Protein AF-A0A6C0LL26-F1 (afdb_monomer_lite)

Sequence (181 aa):
MSSSTTRFNYDGDATLAPIVIIFQKTGFPDDKLVIRPTEGSMNFTAVFTQNTIGARTERQLLHSELFSYIERFLESLHYDLQRCDFVQIDVPGYTSVMLKSTETHYYMDTFYAQVRSLHNSWPMEVEGTRIQPRATSPFAWSSYTVPAATQTQQTQVETTTRPKRSASPRVTRAAARRAAF

Organism: NCBI:txid1070528

Secondary structure (DSSP, 8-state):
-----------S--PBPPEEEEEEETTSPPEEEEEEE-TTSS-EEEEEEEGGGTEEEEEEE-TTTHHHHHHHHHHGGGG-TT-EEEEEEE-TTS--EEEEGGGGGGGHHHHHHHHHHGGG-PPB-----------S---------PPPP-PPP----------------------------

Foldseek 3Di:
DDPPPDDDDPPDDFFFAWKKKWQDFDPADIWIWTWGQDPPALKIKIWTAPVRVRDIDIDIGHNVCVLVVVVVVLVCQVVPPRDRQWMWTDQPPDDIDIGGSVCVVVCSVVVVVRNVVCSVPGDTPDCPDDPPPPDDDPPDDPPDDDPDDDDDDDDDDDDDDDDDDDDDDDDDDDDDDDDDD

Radius of gyration: 29.54 Å; chains: 1; bounding box: 66×58×77 Å

pLDDT: mean 71.37, std 24.22, range [32.22, 96.19]

Structure (mmCIF, N/CA/C/O backbone):
data_AF-A0A6C0LL26-F1
#
_entry.id   AF-A0A6C0LL26-F1
#
loop_
_atom_site.group_PDB
_atom_site.id
_atom_site.type_symbol
_atom_site.label_atom_id
_atom_site.label_alt_id
_atom_site.label_comp_id
_atom_site.label_asym_id
_atom_site.label_entity_id
_atom_site.label_seq_id
_atom_site.pdbx_PDB_ins_code
_atom_site.Cartn_x
_atom_site.Cartn_y
_atom_site.Cartn_z
_atom_site.occupancy
_atom_site.B_iso_or_equiv
_atom_site.auth_seq_id
_atom_site.auth_comp_id
_atom_site.auth_asym_id
_atom_site.auth_atom_id
_atom_site.pdbx_PDB_model_num
ATOM 1 N N . MET A 1 1 ? 46.853 -13.616 -5.472 1.00 39.69 1 MET A N 1
ATOM 2 C CA . MET A 1 1 ? 45.783 -13.530 -4.455 1.00 39.69 1 MET A CA 1
ATOM 3 C C . MET A 1 1 ? 44.461 -13.675 -5.183 1.00 39.69 1 MET A C 1
ATOM 5 O O . MET A 1 1 ? 44.204 -12.863 -6.061 1.00 39.69 1 MET A O 1
ATOM 9 N N . SER A 1 2 ? 43.675 -14.709 -4.892 1.00 33.56 2 SER A N 1
ATOM 10 C CA . SER A 1 2 ? 42.372 -14.907 -5.540 1.00 33.56 2 SER A CA 1
ATOM 11 C C . SER A 1 2 ? 41.287 -14.257 -4.691 1.00 33.56 2 SER A C 1
ATOM 13 O O . SER A 1 2 ? 41.119 -14.638 -3.536 1.00 33.56 2 SER A O 1
ATOM 15 N N . SER A 1 3 ? 40.562 -13.284 -5.247 1.00 34.28 3 SER A N 1
ATOM 16 C CA . SER A 1 3 ? 39.384 -12.729 -4.577 1.00 34.28 3 SER A CA 1
ATOM 17 C C . SER A 1 3 ? 38.252 -13.750 -4.645 1.00 34.28 3 SER A C 1
ATOM 19 O O . SER A 1 3 ? 37.727 -14.032 -5.723 1.00 34.28 3 SER A O 1
ATOM 21 N N . SER A 1 4 ? 37.896 -14.339 -3.506 1.00 38.44 4 SER A N 1
ATOM 22 C CA . SER A 1 4 ? 36.743 -15.227 -3.385 1.00 38.44 4 SER A CA 1
ATOM 23 C C . SER A 1 4 ? 35.462 -14.392 -3.348 1.00 38.44 4 SER A C 1
ATOM 25 O O . SER A 1 4 ? 34.947 -14.078 -2.277 1.00 38.44 4 SER A O 1
ATOM 27 N N . THR A 1 5 ? 34.963 -14.002 -4.522 1.00 41.66 5 THR A N 1
ATOM 28 C CA . THR A 1 5 ? 33.679 -13.303 -4.650 1.00 41.66 5 THR A CA 1
ATOM 29 C C . THR A 1 5 ? 32.548 -14.224 -4.197 1.00 41.66 5 THR A C 1
ATOM 31 O O . THR A 1 5 ? 32.120 -15.098 -4.952 1.00 41.66 5 THR A O 1
ATOM 34 N N . THR A 1 6 ? 32.059 -14.027 -2.972 1.00 39.75 6 THR A N 1
ATOM 35 C CA . THR A 1 6 ? 30.917 -14.761 -2.416 1.00 39.75 6 THR A CA 1
ATOM 36 C C . THR A 1 6 ? 29.657 -14.443 -3.217 1.00 39.75 6 THR A C 1
ATOM 38 O O . THR A 1 6 ? 28.966 -13.458 -2.958 1.00 39.75 6 THR A O 1
ATOM 41 N N . ARG A 1 7 ? 29.357 -15.270 -4.222 1.00 36.84 7 ARG A N 1
ATOM 42 C CA . ARG A 1 7 ? 28.053 -15.256 -4.885 1.00 36.84 7 ARG A CA 1
ATOM 43 C C . ARG A 1 7 ? 27.029 -15.823 -3.912 1.00 36.84 7 ARG A C 1
ATOM 45 O O . ARG A 1 7 ? 27.087 -17.000 -3.572 1.00 36.84 7 ARG A O 1
ATOM 52 N N . PHE A 1 8 ? 26.102 -14.979 -3.481 1.00 39.31 8 PHE A N 1
ATOM 53 C CA . PHE A 1 8 ? 24.874 -15.437 -2.851 1.00 39.31 8 PHE A CA 1
ATOM 54 C C . PHE A 1 8 ? 24.020 -16.088 -3.941 1.00 39.31 8 PHE A C 1
ATOM 56 O O . PHE A 1 8 ? 23.525 -15.397 -4.832 1.00 39.31 8 PHE A O 1
ATOM 63 N N . ASN A 1 9 ? 23.899 -17.414 -3.898 1.00 32.84 9 ASN A N 1
ATOM 64 C CA . ASN A 1 9 ? 22.850 -18.106 -4.633 1.00 32.84 9 ASN A CA 1
ATOM 65 C C . ASN A 1 9 ? 21.509 -17.730 -3.995 1.00 32.84 9 ASN A C 1
ATOM 67 O O . ASN A 1 9 ? 21.310 -17.942 -2.800 1.00 32.84 9 ASN A O 1
ATOM 71 N N . TYR A 1 10 ? 20.614 -17.166 -4.799 1.00 41.09 10 TYR A N 1
ATOM 72 C CA . TYR A 1 10 ? 19.209 -17.018 -4.453 1.00 41.09 10 TYR A CA 1
ATOM 73 C C . TYR A 1 10 ? 18.479 -18.198 -5.098 1.00 41.09 10 TYR A C 1
ATOM 75 O O . TYR A 1 10 ? 18.214 -18.172 -6.295 1.00 41.09 10 TYR A O 1
ATOM 83 N N . ASP A 1 11 ? 18.216 -19.242 -4.311 1.00 36.31 11 ASP A N 1
ATOM 84 C CA . ASP A 1 11 ? 17.550 -20.473 -4.773 1.00 36.31 11 ASP A CA 1
ATOM 85 C C . ASP A 1 11 ? 16.007 -20.396 -4.641 1.00 36.31 11 ASP A C 1
ATOM 87 O O . ASP A 1 11 ? 15.314 -21.409 -4.736 1.00 36.31 11 ASP A O 1
ATOM 91 N N . GLY A 1 12 ? 15.460 -19.198 -4.402 1.00 46.25 12 GLY A N 1
ATOM 92 C CA . GLY A 1 12 ? 14.029 -18.904 -4.494 1.00 46.25 12 GLY A CA 1
ATOM 93 C C . GLY A 1 12 ? 13.675 -18.302 -5.854 1.00 46.25 12 GLY A C 1
ATOM 94 O O . GLY A 1 12 ? 14.485 -17.577 -6.435 1.00 46.25 12 GLY A O 1
ATOM 95 N N . ASP A 1 13 ? 12.460 -18.566 -6.347 1.00 54.78 13 ASP A N 1
ATOM 96 C CA . ASP A 1 13 ? 11.936 -17.912 -7.552 1.00 54.78 13 ASP A CA 1
ATOM 97 C C . ASP A 1 13 ? 12.052 -16.390 -7.404 1.00 54.78 13 ASP A C 1
ATOM 99 O O . ASP A 1 13 ? 11.568 -15.807 -6.427 1.00 54.78 13 ASP A O 1
ATOM 103 N N . ALA A 1 14 ? 12.711 -15.748 -8.372 1.00 58.53 14 ALA A N 1
ATOM 104 C CA . ALA A 1 14 ? 13.081 -14.337 -8.321 1.00 58.53 14 ALA A CA 1
ATOM 105 C C . ALA A 1 14 ? 11.861 -13.429 -8.551 1.00 58.53 14 ALA A C 1
ATOM 107 O O . ALA A 1 14 ? 11.719 -12.776 -9.580 1.00 58.53 14 ALA A O 1
ATOM 108 N N . THR A 1 15 ? 10.950 -13.405 -7.583 1.00 77.75 15 THR A N 1
ATOM 109 C CA . THR A 1 15 ? 9.724 -12.611 -7.646 1.00 77.75 15 THR A CA 1
ATOM 110 C C . THR A 1 15 ? 9.998 -11.132 -7.380 1.00 77.75 15 THR A C 1
ATOM 112 O O . THR A 1 15 ? 10.909 -10.751 -6.644 1.00 77.75 15 THR A O 1
ATOM 115 N N . LEU A 1 16 ? 9.191 -10.271 -7.995 1.00 87.38 16 LEU A N 1
ATOM 116 C CA . LEU A 1 16 ? 9.202 -8.835 -7.740 1.00 87.38 16 LEU A CA 1
ATOM 117 C C . LEU A 1 16 ? 8.608 -8.537 -6.354 1.00 87.38 16 LEU A C 1
ATOM 119 O O . LEU A 1 16 ? 7.562 -9.084 -5.984 1.00 87.38 16 LEU A O 1
ATOM 123 N N . ALA A 1 17 ? 9.262 -7.649 -5.601 1.00 90.62 17 ALA A N 1
ATOM 124 C CA . ALA A 1 17 ? 8.891 -7.345 -4.222 1.00 90.62 17 ALA A CA 1
ATOM 125 C C . ALA A 1 17 ? 7.475 -6.729 -4.119 1.00 90.62 17 ALA A C 1
ATOM 127 O O . ALA A 1 17 ? 7.113 -5.888 -4.947 1.00 90.62 17 ALA A O 1
ATOM 128 N N . PRO A 1 18 ? 6.661 -7.102 -3.117 1.00 93.31 18 PRO A N 1
ATOM 129 C CA . PRO A 1 18 ? 5.295 -6.612 -2.977 1.00 93.31 18 PRO A CA 1
ATOM 130 C C . PRO A 1 18 ? 5.241 -5.210 -2.363 1.00 93.31 18 PRO A C 1
ATOM 132 O O . PRO A 1 18 ? 6.003 -4.897 -1.452 1.00 93.31 18 PRO A O 1
ATOM 135 N N . ILE A 1 19 ? 4.248 -4.412 -2.760 1.00 95.06 19 ILE A N 1
ATOM 136 C CA . ILE A 1 19 ? 3.719 -3.377 -1.860 1.00 95.06 19 ILE A CA 1
ATOM 137 C C . ILE A 1 19 ? 2.892 -4.092 -0.790 1.00 95.06 19 ILE A C 1
ATOM 139 O O . ILE A 1 19 ? 2.071 -4.953 -1.119 1.00 95.06 19 ILE A O 1
ATOM 143 N N . VAL A 1 20 ? 3.079 -3.732 0.477 1.00 96.19 20 VAL A N 1
ATOM 144 C CA . VAL A 1 20 ? 2.284 -4.260 1.592 1.00 96.19 20 VAL A CA 1
ATOM 145 C C . VAL A 1 20 ? 1.677 -3.103 2.375 1.00 96.19 20 VAL A C 1
ATOM 147 O O . VAL A 1 20 ? 2.347 -2.119 2.672 1.00 96.19 20 VAL A O 1
ATOM 150 N N . ILE A 1 21 ? 0.393 -3.217 2.704 1.00 96.00 21 ILE A N 1
ATOM 151 C CA . ILE A 1 21 ? -0.309 -2.302 3.603 1.00 96.00 21 ILE A CA 1
ATOM 152 C C . ILE A 1 21 ? -0.964 -3.144 4.698 1.00 96.00 21 ILE A C 1
ATOM 154 O O . ILE A 1 21 ? -1.668 -4.109 4.395 1.00 96.00 21 ILE A O 1
ATOM 158 N N . ILE A 1 22 ? -0.722 -2.799 5.962 1.00 94.56 22 ILE A N 1
ATOM 159 C CA . ILE A 1 22 ? -1.195 -3.548 7.135 1.00 94.56 22 ILE A CA 1
ATOM 160 C C . ILE A 1 22 ? -2.002 -2.616 8.037 1.00 94.56 22 ILE A C 1
ATOM 162 O O . ILE A 1 22 ? -1.522 -1.552 8.425 1.00 94.56 22 ILE A O 1
ATOM 166 N N . PHE A 1 23 ? -3.213 -3.037 8.387 1.00 94.12 23 PHE A N 1
ATOM 167 C CA . PHE A 1 23 ? -4.083 -2.390 9.364 1.00 94.12 23 PHE A CA 1
ATOM 168 C C . PHE A 1 23 ? -3.839 -3.027 10.729 1.00 94.12 23 PHE A C 1
ATOM 170 O O . PHE A 1 23 ? -4.290 -4.147 10.978 1.00 94.12 23 PHE A O 1
ATOM 177 N N . GLN A 1 24 ? -3.096 -2.327 11.587 1.00 92.38 24 GLN A N 1
ATOM 178 C CA . GLN A 1 24 ? -2.706 -2.817 12.906 1.00 92.38 24 GLN A CA 1
ATOM 179 C C . GLN A 1 24 ? -3.841 -2.594 13.909 1.00 92.38 24 GLN A C 1
ATOM 181 O O . GLN A 1 24 ? -4.256 -1.451 14.145 1.00 92.38 24 GLN A O 1
ATOM 186 N N . LYS A 1 25 ? -4.358 -3.684 14.491 1.00 89.69 25 LYS A N 1
ATOM 187 C CA . LYS A 1 25 ? -5.572 -3.659 15.327 1.00 89.69 25 LYS A CA 1
ATOM 188 C C . LYS A 1 25 ? -5.274 -4.015 16.780 1.00 89.69 25 LYS A C 1
ATOM 190 O O . LYS A 1 25 ? -4.809 -5.112 17.086 1.00 89.69 25 LYS A O 1
ATOM 195 N N . THR A 1 26 ? -5.620 -3.134 17.717 1.00 85.62 26 THR A N 1
ATOM 196 C CA . THR A 1 26 ? -5.427 -3.428 19.144 1.00 85.62 26 THR A CA 1
ATOM 197 C C . THR A 1 26 ? -6.391 -4.522 19.614 1.00 85.62 26 THR A C 1
ATOM 199 O O . THR A 1 26 ? -7.579 -4.286 19.824 1.00 85.62 26 THR A O 1
ATOM 202 N N . GLY A 1 27 ? -5.858 -5.729 19.825 1.00 83.19 27 GLY A N 1
ATOM 203 C CA . GLY A 1 27 ? -6.597 -6.880 20.360 1.00 83.19 27 GLY A CA 1
ATOM 204 C C . GLY A 1 27 ? -7.254 -7.788 19.313 1.00 83.19 27 GLY A C 1
ATOM 205 O O . GLY A 1 27 ? -7.927 -8.743 19.698 1.00 83.19 27 GLY A O 1
ATOM 206 N N . PHE A 1 28 ? -7.031 -7.541 18.020 1.00 86.69 28 PHE A N 1
ATOM 207 C CA . PHE A 1 28 ? -7.517 -8.372 16.913 1.00 86.69 28 PHE A CA 1
ATOM 208 C C . PHE A 1 28 ? -6.365 -8.730 15.957 1.00 86.69 28 PHE A C 1
ATOM 210 O O . PHE A 1 28 ? -5.336 -8.060 15.978 1.00 86.69 28 PHE A O 1
ATOM 217 N N . PRO A 1 29 ? -6.494 -9.776 15.121 1.00 89.00 29 PRO A N 1
ATOM 218 C CA . PRO A 1 29 ? -5.545 -10.029 14.041 1.00 89.00 29 PRO A CA 1
ATOM 219 C C . PRO A 1 29 ? -5.482 -8.865 13.039 1.00 89.00 29 PRO A C 1
ATOM 221 O O . PRO A 1 29 ? -6.515 -8.418 12.541 1.00 89.00 29 PRO A O 1
ATOM 224 N N . ASP A 1 30 ? -4.273 -8.426 12.694 1.00 91.06 30 ASP A N 1
ATOM 225 C CA . ASP A 1 30 ? -4.062 -7.380 11.688 1.00 91.06 30 ASP A CA 1
ATOM 226 C C . ASP A 1 30 ? -4.626 -7.798 10.322 1.00 91.06 30 ASP A C 1
ATOM 228 O O . ASP A 1 30 ? -4.371 -8.913 9.855 1.00 91.06 30 ASP A O 1
ATOM 232 N N . ASP A 1 31 ? -5.338 -6.903 9.639 1.00 90.94 31 ASP A N 1
ATOM 233 C CA . ASP A 1 31 ? -5.775 -7.129 8.255 1.00 90.94 31 ASP A CA 1
ATOM 234 C C . ASP A 1 31 ? -4.703 -6.594 7.287 1.00 90.94 31 ASP A C 1
ATOM 236 O O . ASP A 1 31 ? -4.032 -5.604 7.579 1.00 90.94 31 ASP A O 1
ATOM 240 N N . LYS A 1 32 ? -4.501 -7.237 6.129 1.00 93.56 32 LYS A N 1
ATOM 241 C CA . LYS A 1 32 ? -3.400 -6.884 5.209 1.00 93.56 32 LYS A CA 1
ATOM 242 C C . LYS A 1 32 ? -3.785 -6.917 3.736 1.00 93.56 32 LYS A C 1
ATOM 244 O O . LYS A 1 32 ? -4.406 -7.873 3.273 1.00 93.56 32 LYS A O 1
ATOM 249 N N . LEU A 1 33 ? -3.327 -5.925 2.982 1.00 95.81 33 LEU A N 1
ATOM 250 C CA . LEU A 1 33 ? -3.322 -5.913 1.523 1.00 95.81 33 LEU A CA 1
ATOM 251 C C . LEU A 1 33 ? -1.885 -6.111 1.025 1.00 95.81 33 LEU A C 1
ATOM 253 O O . LEU A 1 33 ? -0.995 -5.330 1.345 1.00 95.81 33 LEU A O 1
ATOM 257 N N . VAL A 1 34 ? -1.667 -7.156 0.230 1.00 95.44 34 VAL A N 1
ATOM 258 C CA . VAL A 1 34 ? -0.397 -7.442 -0.451 1.00 95.44 34 VAL A CA 1
ATOM 259 C C . VAL A 1 34 ? -0.616 -7.267 -1.949 1.00 95.44 34 VAL A C 1
ATOM 261 O O . VAL A 1 34 ? -1.500 -7.908 -2.510 1.00 95.44 34 VAL A O 1
ATOM 264 N N . ILE A 1 35 ? 0.177 -6.426 -2.607 1.00 95.31 35 ILE A N 1
ATOM 265 C CA . ILE A 1 35 ? 0.078 -6.166 -4.047 1.00 95.31 35 ILE A CA 1
ATOM 266 C C . ILE A 1 35 ? 1.398 -6.546 -4.708 1.00 95.31 35 ILE A C 1
ATOM 268 O O . ILE A 1 35 ? 2.429 -5.922 -4.458 1.00 95.31 35 ILE A O 1
ATOM 272 N N . ARG A 1 36 ? 1.363 -7.562 -5.571 1.00 93.00 36 ARG A N 1
ATOM 273 C CA . ARG A 1 36 ? 2.521 -8.019 -6.348 1.00 93.00 36 ARG A CA 1
ATOM 274 C C . ARG A 1 36 ? 2.378 -7.585 -7.806 1.00 93.00 36 ARG A C 1
ATOM 276 O O . ARG A 1 36 ? 1.338 -7.884 -8.393 1.00 93.00 36 ARG A O 1
ATOM 283 N N . PRO A 1 37 ? 3.365 -6.909 -8.420 1.00 91.12 37 PRO A N 1
ATOM 284 C CA . PRO A 1 37 ? 3.392 -6.774 -9.874 1.00 91.12 37 PRO A CA 1
ATOM 285 C C . PRO A 1 37 ? 3.594 -8.151 -10.521 1.00 91.12 37 PRO A C 1
ATOM 287 O O . PRO A 1 37 ? 4.202 -9.049 -9.938 1.00 91.12 37 PRO A O 1
ATOM 290 N N . THR A 1 38 ? 3.075 -8.317 -11.732 1.00 85.50 38 THR A N 1
ATOM 291 C CA . THR A 1 38 ? 3.185 -9.550 -12.518 1.00 85.50 38 THR A CA 1
ATOM 292 C C . THR A 1 38 ? 4.326 -9.392 -13.516 1.00 85.50 38 THR A C 1
ATOM 294 O O . THR A 1 38 ? 4.247 -8.533 -14.395 1.00 85.50 38 THR A O 1
ATOM 297 N N . GLU A 1 39 ? 5.383 -10.197 -13.373 1.00 79.56 39 GLU A N 1
ATOM 298 C CA . GLU A 1 39 ? 6.608 -10.104 -14.180 1.00 79.56 39 GLU A CA 1
ATOM 299 C C . GLU A 1 39 ? 6.324 -10.039 -15.694 1.00 79.56 39 GLU A C 1
ATOM 301 O O . GLU A 1 39 ? 5.392 -10.661 -16.205 1.00 79.56 39 GLU A O 1
ATOM 306 N N . GLY A 1 40 ? 7.105 -9.228 -16.415 1.00 75.75 40 GLY A N 1
ATOM 307 C CA . GLY A 1 40 ? 6.912 -8.976 -17.846 1.00 75.75 40 GLY A CA 1
ATOM 308 C C . GLY A 1 40 ? 5.712 -8.081 -18.190 1.00 75.75 40 GLY A C 1
ATOM 309 O O . GLY A 1 40 ? 5.472 -7.824 -19.368 1.00 75.75 40 GLY A O 1
ATOM 310 N N . SER A 1 41 ? 4.967 -7.575 -17.199 1.00 77.75 41 SER A N 1
ATOM 311 C CA . SER A 1 41 ? 3.802 -6.706 -17.404 1.00 77.75 41 SER A CA 1
ATOM 312 C C . SER A 1 41 ? 3.712 -5.578 -16.366 1.00 77.75 41 SER A C 1
ATOM 314 O O . SER A 1 41 ? 4.314 -5.647 -15.300 1.00 77.75 41 SER A O 1
ATOM 316 N N . MET A 1 42 ? 2.898 -4.557 -16.653 1.00 77.62 42 MET A N 1
ATOM 317 C CA . MET A 1 42 ? 2.529 -3.506 -15.685 1.00 77.62 42 MET A CA 1
ATOM 318 C C . MET A 1 42 ? 1.242 -3.843 -14.906 1.00 77.62 42 MET A C 1
ATOM 320 O O . MET A 1 42 ? 0.591 -2.950 -14.366 1.00 77.62 42 MET A O 1
ATOM 324 N N . ASN A 1 43 ? 0.834 -5.115 -14.882 1.00 91.00 43 ASN A N 1
ATOM 325 C CA . ASN A 1 43 ? -0.353 -5.570 -14.160 1.00 91.00 43 ASN A CA 1
ATOM 326 C C . ASN A 1 43 ? 0.017 -6.039 -12.750 1.00 91.00 43 ASN A C 1
ATOM 328 O O . ASN A 1 43 ? 1.152 -6.440 -12.490 1.00 91.00 43 ASN A O 1
ATOM 332 N N . PHE A 1 44 ? -0.955 -6.043 -11.844 1.00 93.38 44 PHE A N 1
ATOM 333 C CA . PHE A 1 44 ? -0.759 -6.397 -10.440 1.00 93.38 44 PHE A CA 1
ATOM 334 C C . PHE A 1 44 ? -1.754 -7.466 -9.993 1.00 93.38 44 PHE A C 1
ATOM 336 O O . PHE A 1 44 ? -2.898 -7.487 -10.439 1.00 93.38 44 PHE A O 1
ATOM 343 N N . THR A 1 45 ? -1.342 -8.318 -9.058 1.00 94.44 45 THR A N 1
ATOM 344 C CA . THR A 1 45 ? -2.237 -9.186 -8.289 1.00 94.44 45 THR A CA 1
ATOM 345 C C . THR A 1 45 ? -2.314 -8.652 -6.863 1.00 94.44 45 THR A C 1
ATOM 347 O O . THR A 1 45 ? -1.316 -8.631 -6.139 1.00 94.44 45 THR A O 1
ATOM 350 N N . ALA A 1 46 ? -3.499 -8.190 -6.474 1.00 95.69 46 ALA A N 1
ATOM 351 C CA . ALA A 1 46 ? -3.822 -7.715 -5.140 1.00 95.69 46 ALA A CA 1
ATOM 352 C C . ALA A 1 46 ? -4.490 -8.832 -4.327 1.00 95.69 46 ALA A C 1
ATOM 354 O O . ALA A 1 46 ? -5.520 -9.378 -4.724 1.00 95.69 46 ALA A O 1
ATOM 355 N N . VAL A 1 47 ? -3.912 -9.148 -3.170 1.00 95.19 47 VAL A N 1
ATOM 356 C CA . VAL A 1 47 ? -4.415 -10.127 -2.204 1.00 95.19 47 VAL A CA 1
ATOM 357 C C . VAL A 1 47 ? -4.744 -9.403 -0.906 1.00 95.19 47 VAL A C 1
ATOM 359 O O . VAL A 1 47 ? -3.852 -9.050 -0.132 1.00 95.19 47 VAL A O 1
ATOM 362 N N . PHE A 1 48 ? -6.033 -9.198 -0.654 1.00 93.81 48 PHE A N 1
ATOM 363 C CA . PHE A 1 48 ? -6.537 -8.684 0.613 1.00 93.81 48 PHE A CA 1
ATOM 364 C C . PHE A 1 48 ? -6.857 -9.854 1.550 1.00 93.81 48 PHE A C 1
ATOM 366 O O . PHE A 1 48 ? -7.542 -10.801 1.168 1.00 93.81 48 PHE A O 1
ATOM 373 N N . THR A 1 49 ? -6.347 -9.807 2.779 1.00 93.06 49 THR A N 1
ATOM 374 C CA . THR A 1 49 ? -6.606 -10.798 3.829 1.00 93.06 49 THR A CA 1
ATOM 375 C C . THR A 1 49 ? -7.228 -10.099 5.031 1.00 93.06 49 THR A C 1
ATOM 377 O O . THR A 1 49 ? -6.570 -9.280 5.673 1.00 93.06 49 THR A O 1
ATOM 380 N N . GLN A 1 50 ? -8.477 -10.443 5.338 1.00 89.25 50 GLN A N 1
ATOM 381 C CA . GLN A 1 50 ? -9.183 -10.015 6.542 1.00 89.25 50 GLN A CA 1
ATOM 382 C C . GLN A 1 50 ? -9.062 -11.117 7.592 1.00 89.25 50 GLN A C 1
ATOM 384 O O . GLN A 1 50 ? -9.926 -11.994 7.705 1.00 89.25 50 GLN A O 1
ATOM 389 N N . ASN A 1 51 ? -7.953 -11.109 8.330 1.00 87.00 51 ASN A N 1
ATOM 390 C CA . ASN A 1 51 ? -7.614 -12.174 9.270 1.00 87.00 51 ASN A CA 1
ATOM 391 C C . ASN A 1 51 ? -8.656 -12.296 10.389 1.00 87.00 51 ASN A C 1
ATOM 393 O O . ASN A 1 51 ? -8.933 -13.409 10.832 1.00 87.00 51 ASN A O 1
ATOM 397 N N . THR A 1 52 ? -9.300 -11.195 10.794 1.00 82.00 52 THR A N 1
ATOM 398 C CA . THR A 1 52 ? -10.292 -11.229 11.886 1.00 82.00 52 THR A CA 1
ATOM 399 C C . THR A 1 52 ? -11.610 -11.933 11.510 1.00 82.00 52 THR A C 1
ATOM 401 O O . THR A 1 52 ? -12.353 -12.350 12.396 1.00 82.00 52 THR A O 1
ATOM 404 N N . ILE A 1 53 ? -11.890 -12.136 10.216 1.00 83.25 53 ILE A N 1
ATOM 405 C CA . ILE A 1 53 ? -13.008 -12.976 9.731 1.00 83.25 53 ILE A CA 1
ATOM 406 C C . ILE A 1 53 ? -12.539 -14.193 8.913 1.00 83.25 53 ILE A C 1
ATOM 408 O O . ILE A 1 53 ? -13.357 -14.886 8.313 1.00 83.25 53 ILE A O 1
ATOM 412 N N . GLY A 1 54 ? -11.228 -14.454 8.860 1.00 85.75 54 GLY A N 1
ATOM 413 C CA . GLY A 1 54 ? -10.633 -15.548 8.084 1.00 85.75 54 GLY A CA 1
ATOM 414 C C . GLY A 1 54 ? -10.803 -15.441 6.560 1.00 85.75 54 GLY A C 1
ATOM 415 O O . GLY A 1 54 ? -10.615 -16.435 5.862 1.00 85.75 54 GLY A O 1
ATOM 416 N N . ALA A 1 55 ? -11.171 -14.271 6.029 1.00 88.75 55 ALA A N 1
ATOM 417 C CA . ALA A 1 55 ? -11.457 -14.095 4.607 1.00 88.75 55 ALA A CA 1
ATOM 418 C C . ALA A 1 55 ? -10.204 -13.690 3.816 1.00 88.75 55 ALA A C 1
ATOM 420 O O . ALA A 1 55 ? -9.394 -12.877 4.265 1.00 88.75 55 ALA A O 1
ATOM 421 N N . ARG A 1 56 ? -10.070 -14.217 2.595 1.00 93.06 56 ARG A N 1
ATOM 422 C CA . ARG A 1 56 ? -9.053 -13.807 1.620 1.00 93.06 56 ARG A CA 1
ATOM 423 C C . ARG A 1 56 ? -9.726 -13.516 0.283 1.00 93.06 56 ARG A C 1
ATOM 425 O O . ARG A 1 56 ? -10.386 -14.388 -0.275 1.00 93.06 56 ARG A O 1
ATOM 432 N N . THR A 1 57 ? -9.490 -12.320 -0.236 1.00 92.88 57 THR A N 1
ATOM 433 C CA . THR A 1 57 ? -9.976 -11.851 -1.535 1.00 92.88 57 THR A CA 1
ATOM 434 C C . THR A 1 57 ? -8.780 -11.599 -2.441 1.00 92.88 57 THR A C 1
ATOM 436 O O . THR A 1 57 ? -7.828 -10.931 -2.043 1.00 92.88 57 THR A O 1
ATOM 439 N N . GLU A 1 58 ? -8.828 -12.116 -3.664 1.00 94.50 58 GLU A N 1
ATOM 440 C CA . GLU A 1 58 ? -7.786 -11.921 -4.671 1.00 94.50 58 GLU A CA 1
ATOM 441 C C . GLU A 1 58 ? -8.371 -11.250 -5.912 1.00 94.50 58 GLU A C 1
ATOM 443 O O . GLU A 1 58 ? -9.468 -11.591 -6.356 1.00 94.50 58 GLU A O 1
ATOM 448 N N . ARG A 1 59 ? -7.649 -10.268 -6.456 1.00 94.06 59 ARG A N 1
ATOM 449 C CA . ARG A 1 59 ? -8.046 -9.508 -7.640 1.00 94.06 59 ARG A CA 1
ATOM 450 C C . ARG A 1 59 ? -6.822 -9.162 -8.478 1.00 94.06 59 ARG A C 1
ATOM 452 O O . ARG A 1 59 ? -5.851 -8.619 -7.960 1.00 94.06 59 ARG A O 1
ATOM 459 N N . GLN A 1 60 ? -6.902 -9.396 -9.785 1.00 94.94 60 GLN A N 1
ATOM 460 C CA . GLN A 1 60 ? -5.967 -8.786 -10.729 1.00 94.94 60 GLN A CA 1
ATOM 461 C C . GLN A 1 60 ? -6.387 -7.345 -11.044 1.00 94.94 60 GLN A C 1
ATOM 463 O O . GLN A 1 60 ? -7.578 -7.030 -11.099 1.00 94.94 60 GLN A O 1
ATOM 468 N N .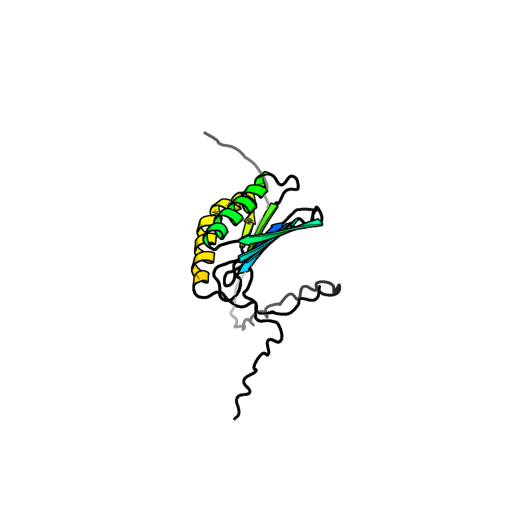 LEU A 1 61 ? -5.392 -6.478 -11.206 1.00 94.38 61 LEU A N 1
ATOM 469 C CA . LEU A 1 61 ? -5.518 -5.045 -11.444 1.00 94.38 61 LEU A CA 1
ATOM 470 C C . LEU A 1 61 ? -4.661 -4.651 -12.647 1.00 94.38 61 LEU A C 1
ATOM 472 O O . LEU A 1 61 ? -3.490 -5.032 -12.740 1.00 94.38 61 LEU A O 1
ATOM 476 N N . LEU A 1 62 ? -5.213 -3.822 -13.524 1.00 93.69 62 LEU A N 1
ATOM 477 C CA . LEU A 1 62 ? -4.432 -3.080 -14.510 1.00 93.69 62 LEU A CA 1
ATOM 478 C C . LEU A 1 62 ? -3.642 -1.954 -13.824 1.00 93.69 62 LEU A C 1
ATOM 480 O O . LEU A 1 62 ? -4.032 -1.466 -12.761 1.00 93.69 62 LEU A O 1
ATOM 484 N N . HIS A 1 63 ? -2.572 -1.469 -14.464 1.00 89.00 63 HIS A N 1
ATOM 485 C CA . HIS A 1 63 ? -1.782 -0.339 -13.949 1.00 89.00 63 HIS A CA 1
ATOM 486 C C . HIS A 1 63 ? -2.639 0.886 -13.581 1.00 89.00 63 HIS A C 1
ATOM 488 O O . HIS A 1 63 ? -2.426 1.523 -12.552 1.00 89.00 63 HIS A O 1
ATOM 494 N N . SER A 1 64 ? -3.646 1.189 -14.405 1.00 91.75 64 SER A N 1
ATOM 495 C CA . SER A 1 64 ? -4.586 2.296 -14.208 1.00 91.75 64 SER A CA 1
ATOM 496 C C . SER A 1 64 ? -5.531 2.116 -13.015 1.00 91.75 64 SER A C 1
ATOM 498 O O . SER A 1 64 ? -6.045 3.108 -12.504 1.00 91.75 64 SER A O 1
ATOM 500 N N . GLU A 1 65 ? -5.768 0.886 -12.553 1.00 94.38 65 GLU A N 1
ATOM 501 C CA . GLU A 1 65 ? -6.647 0.612 -11.410 1.00 94.38 65 GLU A CA 1
ATOM 502 C C . GLU A 1 65 ? -5.922 0.726 -10.065 1.00 94.38 65 GLU A C 1
ATOM 504 O O . GLU A 1 65 ? -6.573 1.028 -9.063 1.00 94.38 65 GLU A O 1
ATOM 509 N N . LEU A 1 66 ? -4.599 0.502 -10.040 1.00 92.44 66 LEU A N 1
ATOM 510 C CA . LEU A 1 66 ? -3.786 0.325 -8.829 1.00 92.44 66 LEU A CA 1
ATOM 511 C C . LEU A 1 66 ? -4.084 1.362 -7.737 1.00 92.44 66 LEU A C 1
ATOM 513 O O . LEU A 1 66 ? -4.448 0.992 -6.622 1.00 92.44 66 LEU A O 1
ATOM 517 N N . PHE A 1 67 ? -3.971 2.651 -8.064 1.00 94.00 67 PHE A N 1
ATOM 518 C CA . PHE A 1 67 ? -4.187 3.733 -7.100 1.00 94.00 67 PHE A CA 1
ATOM 519 C C . PHE A 1 67 ? -5.636 3.766 -6.600 1.00 94.00 67 PHE A C 1
ATOM 521 O O . PHE A 1 67 ? -5.857 3.718 -5.395 1.00 94.00 67 PHE A O 1
ATOM 528 N N . SER A 1 68 ? -6.619 3.694 -7.504 1.00 94.06 68 SER A N 1
ATOM 529 C CA . SER A 1 68 ? -8.049 3.686 -7.147 1.00 94.06 68 SER A CA 1
ATOM 530 C C . SER A 1 68 ? -8.487 2.472 -6.315 1.00 94.06 68 SER A C 1
ATOM 532 O O . SER A 1 68 ? -9.468 2.537 -5.574 1.00 94.06 68 SER A O 1
ATOM 534 N N . TYR A 1 69 ? -7.773 1.347 -6.423 1.00 94.06 69 TYR A N 1
ATOM 535 C CA . TYR A 1 69 ? -8.006 0.174 -5.584 1.00 94.06 69 TYR A CA 1
ATOM 536 C C . TYR A 1 69 ? -7.451 0.381 -4.168 1.00 94.06 69 TYR A C 1
ATOM 538 O O . TYR A 1 69 ? -8.100 0.008 -3.193 1.00 94.06 69 TYR A O 1
ATOM 546 N N . ILE A 1 70 ? -6.283 1.018 -4.053 1.00 93.00 70 ILE A N 1
ATOM 547 C CA . ILE A 1 70 ? -5.651 1.348 -2.770 1.00 93.00 70 ILE A CA 1
ATOM 548 C C . ILE A 1 70 ? -6.430 2.449 -2.043 1.00 93.00 70 ILE A C 1
ATOM 550 O O . ILE A 1 70 ? -6.640 2.329 -0.841 1.00 93.00 70 ILE A O 1
ATOM 554 N N . GLU A 1 71 ? -6.940 3.458 -2.755 1.00 92.50 71 GLU A N 1
ATOM 555 C CA . GLU A 1 71 ? -7.840 4.481 -2.199 1.00 92.50 71 GLU A CA 1
ATOM 556 C C . GLU A 1 71 ? -9.050 3.832 -1.527 1.00 92.50 71 GLU A C 1
ATOM 558 O O . GLU A 1 71 ? -9.261 4.022 -0.334 1.00 92.50 71 GLU A O 1
ATOM 563 N N . ARG A 1 72 ? -9.772 2.966 -2.249 1.00 90.38 72 ARG A N 1
ATOM 564 C CA . ARG A 1 72 ? -10.943 2.238 -1.723 1.00 90.38 72 ARG A CA 1
ATOM 565 C C . ARG A 1 72 ? -10.613 1.274 -0.588 1.00 90.38 72 ARG A C 1
ATOM 567 O O . ARG A 1 72 ? -11.460 1.011 0.263 1.00 90.38 72 ARG A O 1
ATOM 574 N N . PHE A 1 73 ? -9.399 0.729 -0.568 1.00 90.44 73 PHE A N 1
ATOM 575 C CA . PHE A 1 73 ? -8.930 -0.066 0.560 1.00 90.44 73 PHE A CA 1
ATOM 576 C C . PHE A 1 73 ? -8.698 0.810 1.800 1.00 90.44 73 PHE A C 1
ATOM 578 O O . PHE A 1 73 ? -9.144 0.461 2.886 1.00 90.44 73 PHE A O 1
ATOM 585 N N . LEU A 1 74 ? -8.073 1.978 1.651 1.00 90.69 74 LEU A N 1
ATOM 586 C CA . LEU A 1 74 ? -7.834 2.905 2.761 1.00 90.69 74 LEU A CA 1
ATOM 587 C C . LEU A 1 74 ? -9.118 3.616 3.226 1.00 90.69 74 LEU A C 1
ATOM 589 O O . LEU A 1 74 ? -9.282 3.849 4.421 1.00 90.69 74 LEU A O 1
ATOM 593 N N . GLU A 1 75 ? -10.085 3.859 2.337 1.00 86.94 75 GLU A N 1
ATOM 594 C CA . GLU A 1 75 ? -11.444 4.289 2.699 1.00 86.94 75 GLU A CA 1
ATOM 595 C C . GLU A 1 75 ? -12.097 3.325 3.705 1.00 86.94 75 GLU A C 1
ATOM 597 O O . GLU A 1 75 ? -12.814 3.776 4.604 1.00 86.94 75 GLU A O 1
ATOM 602 N N . SER A 1 76 ? -11.805 2.016 3.631 1.00 84.38 76 SER A N 1
ATOM 603 C CA . SER A 1 76 ? -12.398 1.019 4.531 1.00 84.38 76 SER A CA 1
ATOM 604 C C . SER A 1 76 ? -12.004 1.199 6.003 1.00 84.38 76 SER A C 1
ATOM 606 O O . SER A 1 76 ? -12.720 0.701 6.870 1.00 84.38 76 SER A O 1
ATOM 608 N N . LEU A 1 77 ? -10.936 1.952 6.308 1.00 85.94 77 LEU A N 1
ATOM 609 C CA . LEU A 1 77 ? -10.554 2.329 7.679 1.00 85.94 77 LEU A CA 1
ATOM 610 C C . LEU A 1 77 ? -11.685 3.052 8.426 1.00 85.94 77 LEU A C 1
ATOM 612 O O . LEU A 1 77 ? -11.858 2.847 9.624 1.00 85.94 77 LEU A O 1
ATOM 616 N N . HIS A 1 78 ? -12.493 3.854 7.724 1.00 81.62 78 HIS A N 1
ATOM 617 C CA . HIS A 1 78 ? -13.623 4.584 8.315 1.00 81.62 78 HIS A CA 1
ATOM 618 C C . HIS A 1 78 ? -14.786 3.674 8.730 1.00 81.62 78 HIS A C 1
ATOM 620 O O . HIS A 1 78 ? -15.633 4.077 9.528 1.00 81.62 78 HIS A O 1
ATOM 626 N N . TYR A 1 79 ? -14.825 2.454 8.194 1.00 80.81 79 TYR A N 1
ATOM 627 C CA . TYR A 1 79 ? -15.865 1.460 8.443 1.00 80.81 79 TYR A CA 1
ATOM 628 C C . TYR A 1 79 ? -15.368 0.298 9.324 1.00 80.81 79 TYR A C 1
ATOM 630 O O . TYR A 1 79 ? -16.157 -0.583 9.670 1.00 80.81 79 TYR A O 1
ATOM 638 N N . ASP A 1 80 ? -14.087 0.288 9.718 1.00 79.25 80 ASP A N 1
ATOM 639 C CA . ASP A 1 80 ? -13.516 -0.768 10.554 1.00 79.25 80 ASP A CA 1
ATOM 640 C C . ASP A 1 80 ? -13.919 -0.614 12.030 1.00 79.25 80 ASP A C 1
ATOM 642 O O . ASP A 1 80 ? -13.257 0.037 12.844 1.00 79.25 80 ASP A O 1
ATOM 646 N N . LEU A 1 81 ? -15.013 -1.2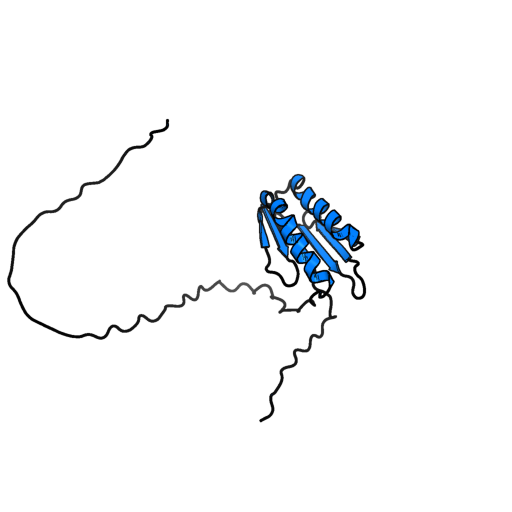90 12.387 1.00 72.38 81 LEU A N 1
ATOM 647 C CA . LEU A 1 81 ? -15.547 -1.372 13.750 1.00 72.38 81 LEU A CA 1
ATOM 648 C C . LEU A 1 81 ? -14.532 -1.902 14.783 1.00 72.38 81 LEU A C 1
ATOM 650 O O . LEU A 1 81 ? -14.744 -1.727 15.983 1.00 72.38 81 LEU A O 1
ATOM 654 N N . GLN A 1 82 ? -13.449 -2.549 14.339 1.00 76.81 82 GLN A N 1
ATOM 655 C CA . GLN A 1 82 ? -12.449 -3.200 15.190 1.00 76.81 82 GLN A CA 1
ATOM 656 C C . GLN A 1 82 ? -11.297 -2.271 15.599 1.00 76.81 82 GLN A C 1
ATOM 658 O O . GLN A 1 82 ? -10.435 -2.692 16.364 1.00 76.81 82 GLN A O 1
ATOM 663 N N . ARG A 1 83 ? -11.325 -1.006 15.147 1.00 77.38 83 ARG A N 1
ATOM 664 C CA . ARG A 1 83 ? -10.350 0.054 15.458 1.00 77.38 83 ARG A CA 1
ATOM 665 C C . ARG A 1 83 ? -8.918 -0.300 15.049 1.00 77.38 83 ARG A C 1
ATOM 667 O O . ARG A 1 83 ? -8.078 -0.678 15.860 1.00 77.38 83 ARG A O 1
ATOM 674 N N . CYS A 1 84 ? -8.633 -0.079 13.771 1.00 87.88 84 CYS A N 1
ATOM 675 C CA . CYS A 1 84 ? -7.269 0.104 13.293 1.00 87.88 84 CYS A CA 1
ATOM 676 C C . CYS A 1 84 ? -6.668 1.375 13.927 1.00 87.88 84 CYS A C 1
ATOM 678 O O . CYS A 1 84 ? -7.099 2.487 13.610 1.00 87.88 84 CYS A O 1
ATOM 680 N N . ASP A 1 85 ? -5.677 1.232 14.808 1.00 88.31 85 ASP A N 1
ATOM 681 C CA . ASP A 1 85 ? -4.986 2.376 15.428 1.00 88.31 85 ASP A CA 1
ATOM 682 C C . ASP A 1 85 ? -3.875 2.911 14.511 1.00 88.31 85 ASP A C 1
ATOM 684 O O . ASP A 1 85 ? -3.730 4.125 14.332 1.00 88.31 85 ASP A O 1
ATOM 688 N N . PHE A 1 86 ? -3.129 2.001 13.874 1.00 93.38 86 PHE A N 1
ATOM 689 C CA . PHE A 1 86 ? -1.998 2.321 13.005 1.00 93.38 86 PHE A CA 1
ATOM 690 C C . PHE A 1 86 ? -2.087 1.613 11.652 1.00 93.38 86 PHE A C 1
ATOM 692 O O . PHE A 1 86 ? -2.582 0.494 11.549 1.00 93.38 86 PHE A O 1
ATOM 699 N N . VAL A 1 87 ? -1.564 2.262 10.616 1.00 95.12 87 VAL A N 1
ATOM 700 C CA . VAL A 1 87 ? -1.410 1.702 9.272 1.00 95.12 87 VAL A CA 1
ATOM 701 C C . VAL A 1 87 ? 0.078 1.652 8.952 1.00 95.12 87 VAL A C 1
ATOM 703 O O . VAL A 1 87 ? 0.744 2.688 8.943 1.00 95.12 87 VAL A O 1
ATOM 706 N N . GLN A 1 88 ? 0.598 0.455 8.692 1.00 96.00 88 GLN A N 1
ATOM 707 C CA . GLN A 1 88 ? 1.942 0.265 8.148 1.00 96.00 88 GLN A CA 1
ATOM 708 C C . GLN A 1 88 ? 1.858 0.204 6.622 1.00 96.00 88 GLN A C 1
ATOM 710 O O . GLN A 1 88 ? 1.002 -0.493 6.076 1.00 96.00 88 GLN A O 1
ATOM 715 N N . ILE A 1 89 ? 2.743 0.932 5.944 1.00 96.00 89 ILE A N 1
ATOM 716 C CA . ILE A 1 89 ? 2.862 0.984 4.488 1.00 96.00 89 ILE A CA 1
ATOM 717 C C . ILE A 1 89 ? 4.313 0.671 4.116 1.00 96.00 89 ILE A C 1
ATOM 719 O O . ILE A 1 89 ? 5.228 1.434 4.432 1.00 96.00 89 ILE A O 1
ATOM 723 N N . ASP A 1 90 ? 4.497 -0.436 3.404 1.00 95.50 90 ASP A N 1
ATOM 724 C CA . ASP A 1 90 ? 5.778 -0.907 2.894 1.00 95.50 90 ASP A CA 1
ATOM 725 C C . ASP A 1 90 ? 5.769 -0.800 1.364 1.00 95.50 90 ASP A C 1
ATOM 727 O O . ASP A 1 90 ? 5.082 -1.558 0.673 1.00 95.50 90 ASP A O 1
ATOM 731 N N . VAL A 1 91 ? 6.527 0.157 0.819 1.00 95.00 91 VAL A N 1
ATOM 732 C CA . VAL A 1 91 ? 6.766 0.276 -0.628 1.00 95.00 91 VAL A CA 1
ATOM 733 C C . VAL A 1 91 ? 8.173 -0.247 -0.931 1.00 95.00 91 VAL A C 1
ATOM 735 O O . VAL A 1 91 ? 9.123 0.200 -0.283 1.00 95.00 91 VAL A O 1
ATOM 738 N N . PRO A 1 92 ? 8.356 -1.165 -1.900 1.00 92.12 92 PRO A N 1
ATOM 739 C CA . PRO A 1 92 ? 9.671 -1.713 -2.211 1.00 92.12 92 PRO A CA 1
ATOM 740 C C . PRO A 1 92 ? 10.719 -0.636 -2.506 1.00 92.12 92 PRO A C 1
ATOM 742 O O . PRO A 1 92 ? 10.445 0.333 -3.206 1.00 92.12 92 PRO A O 1
ATOM 745 N N . GLY A 1 93 ? 11.931 -0.802 -1.974 1.00 89.12 93 GLY A N 1
ATOM 746 C CA . GLY A 1 93 ? 13.017 0.176 -2.123 1.00 89.12 93 GLY A CA 1
ATOM 747 C C . GLY A 1 93 ? 12.906 1.426 -1.235 1.00 89.12 93 GLY A C 1
ATOM 748 O O . GLY A 1 93 ? 13.831 2.236 -1.235 1.00 89.12 93 GLY A O 1
ATOM 749 N N . TYR A 1 94 ? 11.834 1.568 -0.450 1.00 93.00 94 TYR A N 1
ATOM 750 C CA . TYR A 1 94 ? 11.641 2.654 0.513 1.00 93.00 94 TYR A CA 1
ATOM 751 C C . TYR A 1 94 ? 11.593 2.135 1.956 1.00 93.00 94 TYR A C 1
ATOM 753 O O . TYR A 1 94 ? 11.384 0.950 2.215 1.00 93.00 94 TYR A O 1
ATOM 761 N N . THR A 1 95 ? 11.801 3.035 2.918 1.00 91.50 95 THR A N 1
ATOM 762 C CA . THR A 1 95 ? 11.628 2.735 4.345 1.00 91.50 95 THR A CA 1
ATOM 763 C C . THR A 1 95 ? 10.152 2.476 4.650 1.00 91.50 95 THR A C 1
ATOM 765 O O . THR A 1 95 ? 9.302 3.254 4.222 1.00 91.50 95 THR A O 1
ATOM 768 N N . SER A 1 96 ? 9.866 1.433 5.434 1.00 93.62 96 SER A N 1
ATOM 769 C CA . SER A 1 96 ? 8.546 1.197 6.037 1.00 93.62 96 SER A CA 1
ATOM 770 C C . SER A 1 96 ? 8.055 2.437 6.789 1.00 93.62 96 SER A C 1
ATOM 772 O O . SER A 1 96 ? 8.811 3.029 7.567 1.00 93.62 96 SER A O 1
ATOM 774 N N . VAL A 1 97 ? 6.799 2.830 6.574 1.00 95.50 97 VAL A N 1
ATOM 775 C CA . VAL A 1 97 ? 6.177 3.970 7.262 1.00 95.50 97 VAL A CA 1
ATOM 776 C C . VAL A 1 97 ? 4.985 3.493 8.079 1.00 95.50 97 VAL A C 1
ATOM 778 O O . VAL A 1 97 ? 4.113 2.794 7.573 1.00 95.50 97 VAL A O 1
ATOM 781 N N . MET A 1 98 ? 4.937 3.906 9.345 1.00 95.81 98 MET A N 1
ATOM 782 C CA . MET A 1 98 ? 3.848 3.620 10.276 1.00 95.81 98 MET A CA 1
ATOM 783 C C . MET A 1 98 ? 3.130 4.928 10.622 1.00 95.81 98 MET A C 1
ATOM 785 O O . MET A 1 98 ? 3.734 5.851 11.170 1.00 95.81 98 MET A O 1
ATOM 789 N N . LEU A 1 99 ? 1.851 5.013 10.270 1.00 94.44 99 LEU A N 1
ATOM 790 C CA . LEU A 1 99 ? 0.990 6.189 10.426 1.00 94.44 99 LEU A CA 1
ATOM 791 C C . LEU A 1 99 ? -0.130 5.873 11.418 1.00 94.44 99 LEU A C 1
ATOM 793 O O . LEU A 1 99 ? -0.516 4.713 11.536 1.00 94.44 99 LEU A O 1
ATOM 797 N N . LYS A 1 100 ? -0.723 6.873 12.081 1.00 93.06 100 LYS A N 1
ATOM 798 C CA . LYS A 1 100 ? -2.048 6.656 12.691 1.00 93.06 100 LYS A CA 1
ATOM 799 C C . LYS A 1 100 ? -3.086 6.509 11.584 1.00 93.06 100 LYS A C 1
ATOM 801 O O . LYS A 1 100 ? -2.987 7.198 10.569 1.00 93.06 100 LYS A O 1
ATOM 806 N N . SER A 1 101 ? -4.122 5.702 11.800 1.00 91.19 101 SER A N 1
ATOM 807 C CA . SER A 1 101 ? -5.208 5.526 10.821 1.00 91.19 101 SER A CA 1
ATOM 808 C C . SER A 1 101 ? -5.829 6.858 10.369 1.00 91.19 101 SER A C 1
ATOM 810 O O . SER A 1 101 ? -6.024 7.068 9.171 1.00 91.19 101 SER A O 1
ATOM 812 N N . THR A 1 102 ? -6.003 7.811 11.292 1.00 89.75 102 THR A N 1
ATOM 813 C CA . THR A 1 102 ? -6.493 9.181 11.034 1.00 89.75 102 THR A CA 1
ATOM 814 C C . THR A 1 102 ? -5.550 10.072 10.217 1.00 89.75 102 THR A C 1
ATOM 816 O O . THR A 1 102 ? -5.964 11.128 9.750 1.00 89.75 102 THR A O 1
ATOM 819 N N . GLU A 1 103 ? -4.276 9.702 10.084 1.00 90.50 103 GLU A N 1
ATOM 820 C CA . GLU A 1 103 ? -3.235 10.490 9.407 1.00 90.50 103 GLU A CA 1
ATOM 821 C C . GLU A 1 103 ? -2.922 9.945 7.999 1.00 90.50 103 GLU A C 1
ATOM 823 O O . GLU A 1 103 ? -2.315 10.643 7.187 1.00 90.50 103 GLU A O 1
ATOM 828 N N . THR A 1 104 ? -3.394 8.733 7.677 1.00 91.00 104 THR A N 1
ATOM 829 C CA . THR A 1 104 ? -3.085 7.985 6.443 1.00 91.00 104 THR A CA 1
ATOM 830 C C . THR A 1 104 ? -3.318 8.776 5.152 1.00 91.00 104 THR A C 1
ATOM 832 O O . THR A 1 104 ? -2.485 8.735 4.247 1.00 91.00 104 THR A O 1
ATOM 835 N N . HIS A 1 105 ? -4.411 9.543 5.062 1.00 89.56 105 HIS A N 1
ATOM 836 C CA . HIS A 1 105 ? -4.740 10.306 3.850 1.00 89.56 105 HIS A CA 1
ATOM 837 C C . HIS A 1 105 ? -3.697 11.379 3.501 1.00 89.56 105 HIS A C 1
ATOM 839 O O . HIS A 1 105 ? -3.456 11.618 2.320 1.00 89.56 105 HIS A O 1
ATOM 845 N N . TYR A 1 106 ? -3.015 11.973 4.488 1.00 91.31 106 TYR A N 1
ATOM 846 C CA . TYR A 1 106 ? -1.970 12.976 4.236 1.00 91.31 106 TYR A CA 1
ATOM 847 C C . TYR A 1 106 ? -0.699 12.382 3.607 1.00 91.31 106 TYR A C 1
ATOM 849 O O . TYR A 1 106 ? 0.128 13.121 3.078 1.00 91.31 106 TYR A O 1
ATOM 857 N N . TYR A 1 107 ? -0.532 11.057 3.645 1.00 93.50 107 TYR A N 1
ATOM 858 C CA . TYR A 1 107 ? 0.612 10.368 3.050 1.00 93.50 107 TYR A CA 1
ATOM 859 C C . TYR A 1 107 ? 0.387 9.975 1.579 1.00 93.50 107 TYR A C 1
ATOM 861 O O . TYR A 1 107 ? 1.339 9.593 0.898 1.00 93.50 107 TYR A O 1
ATOM 869 N N . MET A 1 108 ? -0.842 10.080 1.058 1.00 92.38 108 MET A N 1
ATOM 870 C CA . MET A 1 108 ? -1.213 9.496 -0.240 1.00 92.38 108 MET A CA 1
ATOM 871 C C . MET A 1 108 ? -0.392 10.034 -1.417 1.00 92.38 108 MET A C 1
ATOM 873 O O . MET A 1 108 ? 0.113 9.240 -2.206 1.00 92.38 108 MET A O 1
ATOM 877 N N . ASP A 1 109 ? -0.143 11.345 -1.487 1.00 93.88 109 ASP A N 1
ATOM 878 C CA . ASP A 1 109 ? 0.709 11.931 -2.534 1.00 93.88 109 ASP A CA 1
ATOM 879 C C . ASP A 1 109 ? 2.160 11.420 -2.471 1.00 93.88 109 ASP A C 1
ATOM 881 O O . ASP A 1 109 ? 2.789 11.172 -3.504 1.00 93.88 109 ASP A O 1
ATOM 885 N N . THR A 1 110 ? 2.688 11.204 -1.259 1.00 95.19 110 THR A N 1
ATOM 886 C CA . THR A 1 110 ? 4.033 10.635 -1.056 1.00 95.19 110 THR A CA 1
ATOM 887 C C . THR A 1 110 ? 4.073 9.175 -1.495 1.00 95.19 110 THR A C 1
ATOM 889 O O . THR A 1 110 ? 4.970 8.778 -2.238 1.00 95.19 110 THR A O 1
ATOM 892 N N . PHE A 1 111 ? 3.067 8.389 -1.110 1.00 94.12 111 PHE A N 1
ATOM 893 C CA . PHE A 1 111 ? 2.906 7.005 -1.546 1.00 94.12 111 PHE A CA 1
ATOM 894 C C . PHE A 1 111 ? 2.789 6.896 -3.078 1.00 94.12 111 PHE A C 1
ATOM 896 O O . PHE A 1 111 ? 3.448 6.059 -3.694 1.00 94.12 111 PHE A O 1
ATOM 903 N N . TYR A 1 112 ? 2.029 7.781 -3.731 1.00 93.94 112 TYR A N 1
ATOM 904 C CA . TYR A 1 112 ? 1.923 7.813 -5.193 1.00 93.94 112 TYR A CA 1
ATOM 905 C C . TYR 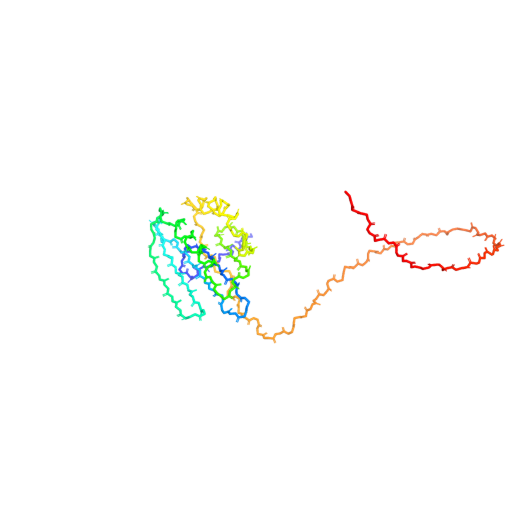A 1 112 ? 3.244 8.184 -5.866 1.00 93.94 112 TYR A C 1
ATOM 907 O O . TYR A 1 112 ? 3.589 7.580 -6.881 1.00 93.94 112 TYR A O 1
ATOM 915 N N . ALA A 1 113 ? 4.011 9.123 -5.308 1.00 94.38 113 ALA A N 1
ATOM 916 C CA . ALA A 1 113 ? 5.346 9.445 -5.809 1.00 94.38 113 ALA A CA 1
ATOM 917 C C . ALA A 1 113 ? 6.314 8.250 -5.690 1.00 94.38 113 ALA A C 1
ATOM 919 O O . ALA A 1 113 ? 7.044 7.963 -6.640 1.00 94.38 113 ALA A O 1
ATOM 920 N N . GLN A 1 114 ? 6.275 7.519 -4.569 1.00 94.88 114 GLN A N 1
ATOM 921 C CA . GLN A 1 114 ? 7.067 6.303 -4.353 1.00 94.88 114 GLN A CA 1
ATOM 922 C C . GLN A 1 114 ? 6.698 5.195 -5.347 1.00 94.88 114 GLN A C 1
ATOM 924 O O . GLN A 1 114 ? 7.562 4.690 -6.054 1.00 94.88 114 GLN A O 1
ATOM 929 N N . VAL A 1 115 ? 5.416 4.841 -5.467 1.00 92.62 115 VAL A N 1
ATOM 930 C CA . VAL A 1 115 ? 4.974 3.754 -6.360 1.00 92.62 115 VAL A CA 1
ATOM 931 C C . VAL A 1 115 ? 5.208 4.090 -7.839 1.00 92.62 115 VAL A C 1
ATOM 933 O O . VAL A 1 115 ? 5.549 3.206 -8.624 1.00 92.62 115 VAL A O 1
ATOM 936 N N . ARG A 1 116 ? 5.089 5.366 -8.238 1.00 91.50 116 ARG A N 1
ATOM 937 C CA . ARG A 1 116 ? 5.385 5.802 -9.616 1.00 91.50 116 ARG A CA 1
ATOM 938 C C . ARG A 1 116 ? 6.873 5.736 -9.967 1.00 91.50 116 ARG A C 1
ATOM 940 O O . ARG A 1 116 ? 7.180 5.544 -11.140 1.00 91.50 116 ARG A O 1
ATOM 947 N N . SER A 1 117 ? 7.790 5.864 -9.003 1.00 92.50 117 SER A N 1
ATOM 948 C CA . SER A 1 117 ? 9.231 5.748 -9.283 1.00 92.50 117 SER A CA 1
ATOM 949 C C . SER A 1 117 ? 9.625 4.316 -9.671 1.00 92.50 117 SER A C 1
ATOM 951 O O . SER A 1 117 ? 10.441 4.124 -10.573 1.00 92.50 117 SER A O 1
ATOM 953 N N . LEU A 1 118 ? 8.979 3.312 -9.062 1.00 89.56 118 LEU A N 1
ATOM 954 C CA . LEU A 1 118 ? 9.259 1.891 -9.290 1.00 89.56 118 LEU A CA 1
ATOM 955 C C . LEU A 1 118 ? 8.878 1.397 -10.691 1.00 89.56 118 LEU A C 1
ATOM 957 O O . LEU A 1 118 ? 9.371 0.353 -11.110 1.00 89.56 118 LEU A O 1
ATOM 961 N N . HIS A 1 119 ? 8.038 2.136 -11.425 1.00 82.31 119 HIS A N 1
ATOM 962 C CA . HIS A 1 119 ? 7.511 1.743 -12.739 1.00 82.31 119 HIS A CA 1
ATOM 963 C C . HIS A 1 119 ? 8.601 1.277 -13.719 1.00 82.31 119 HIS A C 1
ATOM 965 O O . HIS A 1 119 ? 8.402 0.314 -14.449 1.00 82.31 119 HIS A O 1
ATOM 971 N N . ASN A 1 120 ? 9.770 1.926 -13.723 1.00 80.38 120 ASN A N 1
ATOM 972 C CA . ASN A 1 120 ? 10.855 1.610 -14.662 1.00 80.38 120 ASN A CA 1
ATOM 973 C C . ASN A 1 120 ? 11.950 0.703 -14.068 1.00 80.38 120 ASN A C 1
ATOM 975 O O . ASN A 1 120 ? 12.867 0.308 -14.786 1.00 80.38 120 ASN A O 1
ATOM 979 N N . SER A 1 121 ? 11.899 0.408 -12.766 1.00 84.62 121 SER A N 1
ATOM 980 C CA . SER A 1 121 ? 12.946 -0.327 -12.047 1.00 84.62 121 SER A CA 1
ATOM 981 C C . SER A 1 121 ? 12.399 -0.906 -10.739 1.00 84.62 121 SER A C 1
ATOM 983 O O . SER A 1 121 ? 12.722 -0.435 -9.646 1.00 84.62 121 SER A O 1
ATOM 985 N N . TRP A 1 122 ? 11.533 -1.911 -10.852 1.00 89.31 122 TRP A N 1
ATOM 986 C CA . TRP A 1 122 ? 10.938 -2.564 -9.691 1.00 89.31 122 TRP A CA 1
ATOM 987 C C . TRP A 1 122 ? 11.948 -3.527 -9.037 1.00 89.31 122 TRP A C 1
ATOM 989 O O . TRP A 1 122 ? 12.530 -4.351 -9.744 1.00 89.31 122 TRP A O 1
ATOM 999 N N . PRO A 1 123 ? 12.202 -3.448 -7.717 1.00 88.25 123 PRO A N 1
ATOM 1000 C CA . PRO A 1 123 ? 13.196 -4.295 -7.062 1.00 88.25 123 PRO A CA 1
ATOM 1001 C C . PRO A 1 123 ? 12.700 -5.735 -6.854 1.00 88.25 123 PRO A C 1
ATOM 1003 O O . PRO A 1 123 ? 11.519 -5.985 -6.597 1.00 88.25 123 PRO A O 1
ATOM 1006 N N . MET A 1 124 ? 13.634 -6.685 -6.908 1.00 86.44 124 MET A N 1
ATOM 1007 C CA . MET A 1 124 ? 13.379 -8.094 -6.592 1.00 86.44 124 MET A CA 1
ATOM 1008 C C . MET A 1 124 ? 13.138 -8.283 -5.087 1.00 86.44 124 MET A C 1
ATOM 1010 O O . MET A 1 124 ? 13.675 -7.537 -4.263 1.00 86.44 124 MET A O 1
ATOM 1014 N N . GLU A 1 125 ? 12.376 -9.308 -4.714 1.00 77.44 125 GLU A N 1
ATOM 1015 C CA . GLU A 1 125 ? 12.226 -9.733 -3.324 1.00 77.44 125 GLU A CA 1
ATOM 1016 C C . GLU A 1 125 ? 13.522 -10.396 -2.842 1.00 77.44 125 GLU A C 1
ATOM 1018 O O . GLU A 1 125 ? 13.820 -11.549 -3.145 1.00 77.44 125 GLU A O 1
ATOM 1023 N N . VAL A 1 126 ? 14.329 -9.643 -2.095 1.00 66.81 126 VAL A N 1
ATOM 1024 C CA . VAL A 1 126 ? 15.512 -10.183 -1.419 1.00 66.81 126 VAL A CA 1
ATOM 1025 C C . VAL A 1 126 ? 15.025 -11.042 -0.251 1.00 66.81 126 VAL A C 1
ATOM 1027 O O . VAL A 1 126 ? 14.487 -10.494 0.711 1.00 66.81 126 VAL A O 1
ATOM 1030 N N . GLU A 1 127 ? 15.220 -12.368 -0.300 1.00 54.84 127 GLU A N 1
ATOM 1031 C CA . GLU A 1 127 ? 14.852 -13.289 0.795 1.00 54.84 127 GLU A CA 1
ATOM 1032 C C . GLU A 1 127 ? 15.802 -13.118 2.003 1.00 54.84 127 GLU A C 1
ATOM 1034 O O . GLU A 1 127 ? 16.658 -13.948 2.313 1.00 54.84 127 GLU A O 1
ATOM 1039 N N . GLY A 1 128 ? 15.677 -11.973 2.677 1.00 52.06 128 GLY A N 1
ATOM 1040 C CA . GLY A 1 128 ? 16.551 -11.489 3.742 1.00 52.06 128 GLY A CA 1
ATOM 1041 C C . GLY A 1 128 ? 16.362 -12.215 5.070 1.00 52.06 128 GLY A C 1
ATOM 1042 O O . GLY A 1 128 ? 15.989 -11.593 6.059 1.00 52.06 128 GLY A O 1
ATOM 1043 N N . THR A 1 129 ? 16.684 -13.511 5.105 1.00 39.69 129 THR A N 1
ATOM 1044 C CA . THR A 1 129 ? 16.551 -14.433 6.250 1.00 39.69 129 THR A CA 1
ATOM 1045 C C . THR A 1 129 ? 15.133 -14.557 6.804 1.00 39.69 129 THR A C 1
ATOM 1047 O O . THR A 1 129 ? 14.594 -13.636 7.414 1.00 39.69 129 THR A O 1
ATOM 1050 N N . ARG A 1 130 ? 14.574 -15.774 6.760 1.00 35.84 130 ARG A N 1
ATOM 1051 C CA . ARG A 1 130 ? 13.450 -16.131 7.636 1.00 35.84 130 ARG A CA 1
ATOM 1052 C C . ARG A 1 130 ? 13.853 -15.871 9.087 1.00 35.84 130 ARG A C 1
ATOM 1054 O O . ARG A 1 130 ? 14.621 -16.646 9.661 1.00 35.84 130 ARG A O 1
ATOM 1061 N N . ILE A 1 131 ? 13.305 -14.817 9.688 1.00 42.00 131 ILE A N 1
ATOM 1062 C CA . ILE A 1 131 ? 13.362 -14.618 11.133 1.00 42.00 131 ILE A CA 1
ATOM 1063 C C . ILE A 1 131 ? 12.524 -15.743 11.739 1.00 42.00 131 ILE A C 1
ATOM 1065 O O . ILE A 1 131 ? 11.304 -15.634 11.859 1.00 42.00 131 ILE A O 1
ATOM 1069 N N . GLN A 1 132 ? 13.176 -16.857 12.089 1.00 35.00 132 GLN A N 1
ATOM 1070 C CA . GLN A 1 132 ? 12.557 -17.847 12.962 1.00 35.00 132 GLN A CA 1
ATOM 1071 C C . GLN A 1 132 ? 12.083 -17.090 14.209 1.00 35.00 132 GLN A C 1
ATOM 1073 O O . GLN A 1 132 ? 12.893 -16.351 14.783 1.00 35.00 132 GLN A O 1
ATOM 1078 N N . PRO A 1 133 ? 10.809 -17.219 14.626 1.00 37.69 133 PRO A N 1
ATOM 1079 C CA . PRO A 1 133 ? 10.323 -16.537 15.817 1.00 37.69 133 PRO A CA 1
ATOM 1080 C C . PRO A 1 133 ? 11.217 -16.962 16.979 1.00 37.69 133 PRO A C 1
ATOM 1082 O O . PRO A 1 133 ? 11.270 -18.146 17.314 1.00 37.69 133 PRO A O 1
ATOM 1085 N N . ARG A 1 134 ? 12.004 -16.012 17.508 1.00 40.41 134 ARG A N 1
ATOM 1086 C CA . ARG A 1 134 ? 13.154 -16.299 18.375 1.00 40.41 134 ARG A CA 1
ATOM 1087 C C . ARG A 1 134 ? 12.685 -17.117 19.574 1.00 40.41 134 ARG A C 1
ATOM 1089 O O . ARG A 1 134 ? 12.073 -16.559 20.484 1.00 40.41 134 ARG A O 1
ATOM 1096 N N . ALA A 1 135 ? 12.973 -18.422 19.547 1.00 45.00 135 ALA A N 1
ATOM 1097 C CA . ALA A 1 135 ? 12.519 -19.377 20.553 1.00 45.00 135 ALA A CA 1
ATOM 1098 C C . ALA A 1 135 ? 12.813 -18.820 21.948 1.00 45.00 135 ALA A C 1
ATOM 1100 O O . ALA A 1 135 ? 13.925 -18.344 22.186 1.00 45.00 135 ALA A O 1
ATOM 1101 N N . THR A 1 136 ? 11.788 -18.803 22.808 1.00 47.66 136 THR A N 1
ATOM 1102 C CA . THR A 1 136 ? 11.650 -17.889 23.955 1.00 47.66 136 THR A CA 1
ATOM 1103 C C . THR A 1 136 ? 12.900 -17.828 24.829 1.00 47.66 136 THR A C 1
ATOM 1105 O O . THR A 1 136 ? 13.079 -18.601 25.768 1.00 47.66 136 THR A O 1
ATOM 1108 N N . SER A 1 137 ? 13.755 -16.864 24.503 1.00 47.16 137 SER A N 1
ATOM 1109 C CA . SER A 1 137 ? 15.029 -16.576 25.144 1.00 47.16 137 SER A CA 1
ATOM 1110 C C . SER A 1 137 ? 14.870 -15.218 25.824 1.00 47.16 137 SER A C 1
ATOM 1112 O O . SER A 1 137 ? 14.497 -14.260 25.138 1.00 47.16 137 SER A O 1
ATOM 1114 N N . PRO A 1 138 ? 15.067 -15.111 27.153 1.00 49.59 138 PRO A N 1
ATOM 1115 C CA . PRO A 1 138 ? 14.797 -13.875 27.876 1.00 49.59 138 PRO A CA 1
ATOM 1116 C C . PRO A 1 138 ? 15.629 -12.728 27.296 1.00 49.59 138 PRO A C 1
ATOM 1118 O O . PRO A 1 138 ? 16.828 -12.874 27.051 1.00 49.59 138 PRO A O 1
ATOM 1121 N N . PHE A 1 139 ? 14.974 -11.593 27.046 1.00 46.47 139 PHE A N 1
ATOM 1122 C CA . PHE A 1 139 ? 15.557 -10.452 26.343 1.00 46.47 139 PHE A CA 1
ATOM 1123 C C . PHE A 1 139 ? 16.602 -9.749 27.226 1.00 46.47 139 PHE A C 1
ATOM 1125 O O . PHE A 1 139 ? 16.311 -8.792 27.943 1.00 46.47 139 PHE A O 1
ATOM 1132 N N . ALA A 1 140 ? 17.831 -10.262 27.203 1.00 43.69 140 ALA A N 1
ATOM 1133 C CA . ALA A 1 140 ? 18.954 -9.695 27.929 1.00 43.69 140 ALA A CA 1
ATOM 1134 C C . ALA A 1 140 ? 19.365 -8.352 27.304 1.00 43.69 140 ALA A C 1
ATOM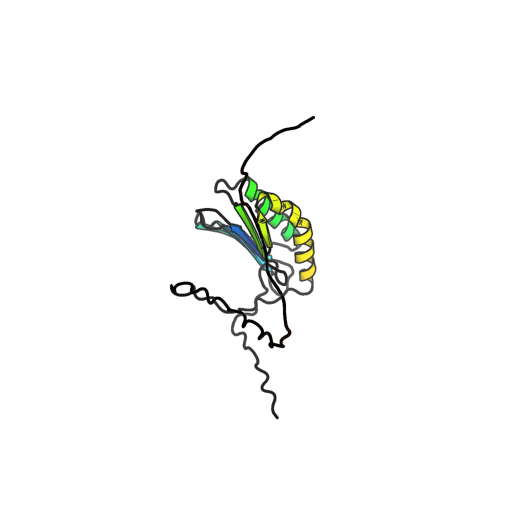 1136 O O . ALA A 1 140 ? 19.947 -8.312 26.219 1.00 43.69 140 ALA A O 1
ATOM 1137 N N . TRP A 1 141 ? 19.084 -7.254 28.008 1.00 41.12 141 TRP A N 1
ATOM 1138 C CA . TRP A 1 141 ? 19.627 -5.935 27.687 1.00 41.12 141 TRP A CA 1
ATOM 1139 C C . TRP A 1 141 ? 21.141 -5.931 27.929 1.00 41.12 141 TRP A C 1
ATOM 1141 O O . TRP A 1 141 ? 21.604 -5.717 29.048 1.00 41.12 141 TRP A O 1
ATOM 1151 N N . SER A 1 142 ? 21.926 -6.149 26.875 1.00 49.44 142 SER A N 1
ATOM 1152 C CA . SER A 1 142 ? 23.375 -5.949 26.899 1.00 49.44 142 SER A CA 1
ATOM 1153 C C . SER A 1 142 ? 23.692 -4.450 26.896 1.00 49.44 142 SER A C 1
ATOM 1155 O O . SER A 1 142 ? 23.936 -3.854 25.845 1.00 49.44 142 SER A O 1
ATOM 1157 N N . SER A 1 143 ? 23.656 -3.822 28.073 1.00 50.16 143 SER A N 1
ATOM 1158 C CA . SER A 1 143 ? 24.037 -2.420 28.256 1.00 50.16 143 SER A CA 1
ATOM 1159 C C . SER A 1 143 ? 25.513 -2.219 27.902 1.00 50.16 143 SER A C 1
ATOM 1161 O O . SER A 1 143 ? 26.396 -2.698 28.616 1.00 50.16 143 SER A O 1
ATOM 1163 N N . TYR A 1 144 ? 25.789 -1.507 26.810 1.00 42.44 144 TYR A N 1
ATOM 1164 C CA . TYR A 1 144 ? 27.157 -1.244 26.372 1.00 42.44 144 TYR A CA 1
ATOM 1165 C C . TYR A 1 144 ? 27.769 -0.101 27.194 1.00 42.44 144 TYR A C 1
ATOM 1167 O O . TYR A 1 144 ? 27.632 1.076 26.857 1.00 42.44 144 TYR A O 1
ATOM 1175 N N . THR A 1 145 ? 28.415 -0.441 28.310 1.00 51.56 145 THR A N 1
ATOM 1176 C CA . THR A 1 145 ? 29.106 0.534 29.162 1.00 51.56 145 THR A CA 1
ATOM 1177 C C . THR A 1 145 ? 30.291 1.131 28.408 1.00 51.56 145 THR A C 1
ATOM 1179 O O . THR A 1 145 ? 31.307 0.466 28.208 1.00 51.56 145 THR A O 1
ATOM 1182 N N . VAL A 1 146 ? 30.172 2.395 27.998 1.00 40.72 146 VAL A N 1
ATOM 1183 C CA . VAL A 1 146 ? 31.275 3.146 27.385 1.00 40.72 146 VAL A CA 1
ATOM 1184 C C . VAL A 1 146 ? 32.429 3.246 28.394 1.00 40.72 146 VAL A C 1
ATOM 1186 O O . VAL A 1 146 ? 32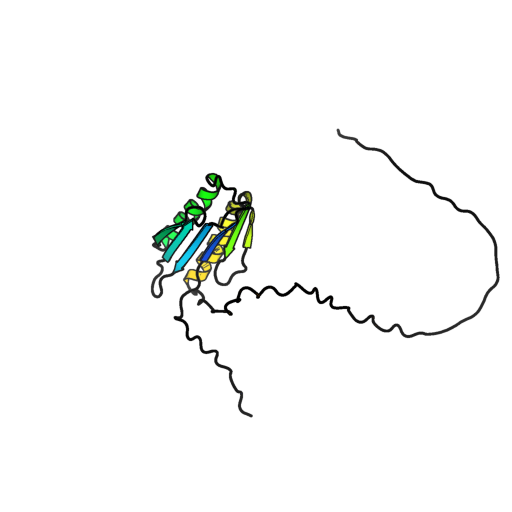.196 3.714 29.512 1.00 40.72 146 VAL A O 1
ATOM 1189 N N . PRO A 1 147 ? 33.666 2.837 28.046 1.00 44.41 147 PRO A N 1
ATOM 1190 C CA . PRO A 1 147 ? 34.816 3.018 28.924 1.00 44.41 147 PRO A CA 1
ATOM 1191 C C . PRO A 1 147 ? 35.031 4.505 29.222 1.00 44.41 147 PRO A C 1
ATOM 1193 O O . PRO A 1 147 ? 35.205 5.310 28.305 1.00 44.41 147 PRO A O 1
ATOM 1196 N N . ALA A 1 148 ? 35.014 4.880 30.502 1.00 46.22 148 ALA A N 1
ATOM 1197 C CA . ALA A 1 148 ? 35.285 6.252 30.910 1.00 46.22 148 ALA A CA 1
ATOM 1198 C C . ALA A 1 148 ? 36.729 6.627 30.538 1.00 46.22 148 ALA A C 1
ATOM 1200 O O . ALA A 1 148 ? 37.671 5.936 30.925 1.00 46.22 148 ALA A O 1
ATOM 1201 N N . ALA A 1 149 ? 36.900 7.713 29.782 1.00 47.34 149 ALA A N 1
ATOM 1202 C CA . ALA A 1 149 ? 38.217 8.166 29.351 1.00 47.34 149 ALA A CA 1
ATOM 1203 C C . ALA A 1 149 ? 39.082 8.559 30.560 1.00 47.34 149 ALA A C 1
ATOM 1205 O O . ALA A 1 149 ? 38.676 9.374 31.392 1.00 47.34 149 ALA A O 1
ATOM 1206 N N . THR A 1 150 ? 40.281 7.981 30.649 1.00 43.00 150 THR A N 1
ATOM 1207 C CA . THR A 1 150 ? 41.206 8.174 31.769 1.00 43.00 150 THR A CA 1
ATOM 1208 C C . THR A 1 150 ? 41.659 9.631 31.866 1.00 43.00 150 THR A C 1
ATOM 1210 O O . THR A 1 150 ? 42.473 10.085 31.063 1.00 43.00 150 THR A O 1
ATOM 1213 N N . GLN A 1 151 ? 41.173 10.367 32.869 1.00 43.97 151 GLN A N 1
ATOM 1214 C CA . GLN A 1 151 ? 41.716 11.687 33.193 1.00 43.97 151 GLN A CA 1
ATOM 1215 C C . GLN A 1 151 ? 43.116 11.535 33.800 1.00 43.97 151 GLN A C 1
ATOM 1217 O O . GLN A 1 151 ? 43.286 10.946 34.868 1.00 43.97 151 GLN A O 1
ATOM 1222 N N . THR A 1 152 ? 44.124 12.076 33.120 1.00 41.84 152 THR A N 1
ATOM 1223 C CA . THR A 1 152 ? 45.490 12.184 33.636 1.00 41.84 152 THR A CA 1
ATOM 1224 C C . THR A 1 152 ? 45.576 13.262 34.719 1.00 41.84 152 THR A C 1
ATOM 1226 O O . THR A 1 152 ? 45.104 14.383 34.545 1.00 41.84 152 THR A O 1
ATOM 1229 N N . GLN A 1 153 ? 46.196 12.924 35.851 1.00 37.62 153 GLN A N 1
ATOM 1230 C CA . GLN A 1 153 ? 46.444 13.862 36.950 1.00 37.62 153 GLN A CA 1
ATOM 1231 C C . GLN A 1 153 ? 47.603 14.824 36.632 1.00 37.62 153 GLN A C 1
ATOM 1233 O O . GLN A 1 153 ? 48.583 14.431 35.999 1.00 37.62 153 GLN A O 1
ATOM 1238 N N . GLN A 1 154 ? 47.531 16.047 37.165 1.00 39.28 154 GLN A N 1
ATOM 1239 C CA . GLN A 1 154 ? 48.662 16.968 37.367 1.00 39.28 154 GLN A CA 1
ATOM 1240 C C . GLN A 1 154 ? 48.497 17.697 38.717 1.00 39.28 154 GLN A C 1
ATOM 1242 O O . GLN A 1 154 ? 47.381 17.804 39.223 1.00 39.28 154 GLN A O 1
ATOM 1247 N N . THR A 1 155 ? 49.594 18.162 39.324 1.00 34.03 155 THR A N 1
ATOM 1248 C CA . THR A 1 155 ? 49.657 18.675 40.713 1.00 34.03 155 THR A CA 1
ATOM 1249 C C . THR A 1 155 ? 50.684 19.821 40.850 1.00 34.03 155 THR A C 1
ATOM 1251 O O . THR A 1 155 ? 51.499 20.020 39.955 1.00 34.03 155 THR A O 1
ATOM 1254 N N . GLN A 1 156 ? 50.719 20.632 41.918 1.00 33.50 156 GLN A N 1
ATOM 1255 C CA . GLN A 1 156 ? 49.896 20.624 43.141 1.00 33.50 156 GLN A CA 1
ATOM 1256 C C . GLN A 1 156 ? 48.907 21.815 43.217 1.00 33.50 156 GLN A C 1
ATOM 1258 O O . GLN A 1 156 ? 47.815 21.651 42.690 1.00 33.50 156 GLN A O 1
ATOM 1263 N N . VAL A 1 157 ? 49.126 23.004 43.801 1.00 36.44 157 VAL A N 1
ATOM 1264 C CA . VAL A 1 157 ? 50.224 23.604 44.597 1.00 36.44 157 VAL A CA 1
ATOM 1265 C C . VAL A 1 157 ? 49.592 24.363 45.788 1.00 36.44 157 VAL A C 1
ATOM 1267 O O . VAL A 1 157 ? 48.394 24.632 45.787 1.00 36.44 157 VAL A O 1
ATOM 1270 N N . GLU A 1 158 ? 50.370 24.634 46.836 1.00 36.38 158 GLU A N 1
ATOM 1271 C CA . GLU A 1 158 ? 49.928 25.242 48.107 1.00 36.38 158 GLU A CA 1
ATOM 1272 C C . GLU A 1 158 ? 49.519 26.737 48.009 1.00 36.38 158 GLU A C 1
ATOM 1274 O O . GLU A 1 158 ? 49.895 27.413 47.052 1.00 36.38 158 GLU A O 1
ATOM 1279 N N . THR A 1 159 ? 48.778 27.328 48.975 1.00 35.78 159 THR A N 1
ATOM 1280 C CA . THR A 1 159 ? 48.423 26.839 50.341 1.00 35.78 159 THR A CA 1
ATOM 1281 C C . THR A 1 159 ? 46.891 26.718 50.611 1.00 35.78 159 THR A C 1
ATOM 1283 O O . THR A 1 159 ? 46.303 25.817 50.027 1.00 35.78 159 THR A O 1
ATOM 1286 N N . THR A 1 160 ? 46.117 27.439 51.456 1.00 36.53 160 THR A N 1
ATOM 1287 C CA . THR A 1 160 ? 46.309 28.604 52.366 1.00 36.53 160 THR A CA 1
ATOM 1288 C C . THR A 1 160 ? 45.236 28.617 53.499 1.00 36.53 160 THR A C 1
ATOM 1290 O O . THR A 1 160 ? 44.468 27.673 53.672 1.00 36.53 160 THR A O 1
ATOM 1293 N N . THR A 1 161 ? 45.201 29.652 54.347 1.00 36.75 161 THR A N 1
ATOM 1294 C CA . THR A 1 161 ? 44.531 29.740 55.668 1.00 36.75 161 THR A CA 1
ATOM 1295 C C . THR A 1 161 ? 43.045 30.189 55.710 1.00 36.75 161 THR A C 1
ATOM 1297 O O . THR A 1 161 ? 42.747 31.332 55.387 1.00 36.75 161 THR A O 1
ATOM 1300 N N . ARG A 1 162 ? 42.154 29.317 56.235 1.00 32.22 162 ARG A N 1
ATOM 1301 C CA . ARG A 1 162 ? 41.235 29.453 57.424 1.00 32.22 162 ARG A CA 1
ATOM 1302 C C . ARG A 1 162 ? 40.549 30.829 57.784 1.00 32.22 162 ARG A C 1
ATOM 1304 O O . ARG A 1 162 ? 41.215 31.849 57.724 1.00 32.22 162 ARG A O 1
ATOM 1311 N N . PRO A 1 163 ? 39.410 30.868 58.545 1.00 53.91 163 PRO A N 1
ATOM 1312 C CA . PRO A 1 163 ? 38.003 30.490 58.231 1.00 53.91 163 PRO A CA 1
ATOM 1313 C C . PRO A 1 163 ? 36.904 31.500 58.731 1.00 53.91 163 PRO A C 1
ATOM 1315 O O . PRO A 1 163 ? 37.208 32.358 59.558 1.00 53.91 163 PRO A O 1
ATOM 1318 N N . LYS A 1 164 ? 35.600 31.286 58.409 1.00 36.84 164 LYS A N 1
ATOM 1319 C CA . LYS A 1 164 ? 34.419 31.285 59.352 1.00 36.84 164 LYS A CA 1
ATOM 1320 C C . LYS A 1 164 ? 33.033 31.420 58.667 1.00 36.84 164 LYS A C 1
ATOM 1322 O O . LYS A 1 164 ? 32.848 32.372 57.929 1.00 36.84 164 LYS A O 1
ATOM 1327 N N . ARG A 1 165 ? 32.045 30.631 59.156 1.00 36.84 165 ARG A N 1
ATOM 1328 C CA . ARG A 1 165 ? 30.569 30.899 59.214 1.00 36.84 165 ARG A CA 1
ATOM 1329 C C . ARG A 1 165 ? 29.816 31.119 57.867 1.00 36.84 165 ARG A C 1
ATOM 1331 O O . ARG A 1 165 ? 30.423 31.484 56.881 1.00 36.84 165 ARG A O 1
ATOM 1338 N N . SER A 1 166 ? 28.493 30.920 57.741 1.00 39.47 166 SER A N 1
ATOM 1339 C CA . SER A 1 166 ? 27.479 30.212 58.564 1.00 39.47 166 SER A CA 1
ATOM 1340 C C . SER A 1 166 ? 26.151 30.029 57.793 1.00 39.47 166 SER A C 1
ATOM 1342 O O . SER A 1 166 ? 25.895 30.777 56.862 1.00 39.47 166 SER A O 1
ATOM 1344 N N . ALA A 1 167 ? 25.271 29.160 58.316 1.00 38.72 167 ALA A N 1
ATOM 1345 C CA . ALA A 1 167 ? 23.804 29.160 58.148 1.00 38.72 167 ALA A CA 1
ATOM 1346 C C . ALA A 1 167 ? 23.174 28.670 56.817 1.00 38.72 167 ALA A C 1
ATOM 1348 O O . ALA A 1 167 ? 23.062 29.386 55.828 1.00 38.72 167 ALA A O 1
ATOM 1349 N N . SER A 1 168 ? 22.596 27.467 56.894 1.00 39.12 168 SER A N 1
ATOM 1350 C CA . SER A 1 168 ? 21.325 27.064 56.252 1.00 39.12 168 SER A CA 1
ATOM 1351 C C . SER A 1 168 ? 20.136 27.905 56.818 1.00 39.12 168 SER A C 1
ATOM 1353 O O . SER A 1 168 ? 20.372 28.591 57.815 1.00 39.12 168 SER A O 1
ATOM 1355 N N . PRO A 1 169 ? 18.859 27.814 56.340 1.00 47.06 169 PRO A N 1
ATOM 1356 C CA . PRO A 1 169 ? 18.301 26.781 55.451 1.00 47.06 169 PRO A CA 1
ATOM 1357 C C . PRO A 1 169 ? 17.206 27.197 54.417 1.00 47.06 169 PRO A C 1
ATOM 1359 O O . PRO A 1 169 ? 16.578 28.243 54.496 1.00 47.06 169 PRO A O 1
ATOM 1362 N N . ARG A 1 170 ? 16.908 26.255 53.506 1.00 37.72 170 ARG A N 1
ATOM 1363 C CA . ARG A 1 170 ? 15.561 25.796 53.068 1.00 37.72 170 ARG A CA 1
ATOM 1364 C C . ARG A 1 170 ? 14.369 26.781 53.129 1.00 37.72 170 ARG A C 1
ATOM 1366 O O . ARG A 1 170 ? 13.778 26.971 54.188 1.00 37.72 170 ARG A O 1
ATOM 1373 N N . VAL A 1 171 ? 13.836 27.138 51.956 1.00 40.97 171 VAL A N 1
ATOM 1374 C CA . VAL A 1 171 ? 12.403 27.453 51.743 1.00 40.97 171 VAL A CA 1
ATOM 1375 C C . VAL A 1 171 ? 11.865 26.563 50.613 1.00 40.97 171 VAL A C 1
ATOM 1377 O O . VAL A 1 171 ? 12.632 26.099 49.774 1.00 40.97 171 VAL A O 1
ATOM 1380 N N . THR A 1 172 ? 10.567 26.239 50.625 1.00 42.44 172 THR A N 1
ATOM 1381 C CA . THR A 1 172 ? 9.937 25.297 49.676 1.00 42.44 172 THR A CA 1
ATOM 1382 C C . THR A 1 172 ? 8.541 25.782 49.259 1.00 42.44 172 THR A C 1
ATOM 1384 O O . THR A 1 172 ? 7.839 26.340 50.094 1.00 42.44 172 THR A O 1
ATOM 1387 N N . ARG A 1 173 ? 8.102 25.393 48.048 1.00 37.81 173 ARG A N 1
ATOM 1388 C CA . ARG A 1 173 ? 6.696 25.270 47.578 1.00 37.81 173 ARG A CA 1
ATOM 1389 C C . ARG A 1 173 ? 5.884 26.532 47.170 1.00 37.81 173 ARG A C 1
ATOM 1391 O O . ARG A 1 173 ? 5.528 27.351 48.002 1.00 37.81 173 ARG A O 1
ATOM 1398 N N . ALA A 1 174 ? 5.360 26.431 45.936 1.00 36.09 174 ALA A N 1
ATOM 1399 C CA . ALA A 1 174 ? 3.931 26.503 45.550 1.00 36.09 174 ALA A CA 1
ATOM 1400 C C . ALA A 1 174 ? 3.283 27.807 45.014 1.00 36.09 174 ALA A C 1
ATOM 1402 O O . ALA A 1 174 ? 3.520 28.897 45.513 1.00 36.09 174 ALA A O 1
ATOM 1403 N N . ALA A 1 175 ? 2.330 27.578 44.083 1.00 35.22 175 ALA A N 1
ATOM 1404 C CA . ALA A 1 175 ? 1.299 28.482 43.524 1.00 35.22 175 ALA A CA 1
ATOM 1405 C C . ALA A 1 175 ? 1.800 29.672 42.662 1.00 35.22 175 ALA A C 1
ATOM 1407 O O . ALA A 1 175 ? 2.944 30.081 42.788 1.00 35.22 175 ALA A O 1
ATOM 1408 N N . ALA A 1 176 ? 1.033 30.252 41.722 1.00 43.44 176 ALA A N 1
ATOM 1409 C CA . ALA A 1 176 ? -0.270 29.923 41.101 1.00 43.44 176 ALA A CA 1
ATOM 1410 C C . ALA A 1 176 ? -0.135 30.140 39.564 1.00 43.44 176 ALA A C 1
ATOM 1412 O O . ALA A 1 176 ? 0.673 30.954 39.141 1.00 43.44 176 ALA A O 1
ATOM 1413 N N . ARG A 1 177 ? -0.722 29.357 38.647 1.00 44.44 177 ARG A N 1
ATOM 1414 C CA . ARG A 1 177 ? -2.148 29.174 38.284 1.00 44.44 177 ARG A CA 1
ATOM 1415 C C . ARG A 1 177 ? -2.838 30.446 37.731 1.00 44.44 177 ARG A C 1
ATOM 1417 O O . ARG A 1 177 ? -3.187 31.324 38.503 1.00 44.44 177 ARG A O 1
ATOM 1424 N N . ARG A 1 178 ? -3.162 30.408 36.424 1.00 38.69 178 ARG A N 1
ATOM 1425 C CA . ARG A 1 178 ? -4.084 31.277 35.644 1.00 38.69 178 ARG A CA 1
ATOM 1426 C C . ARG A 1 178 ? -3.771 32.782 35.539 1.00 38.69 178 ARG A C 1
ATOM 1428 O O . ARG A 1 178 ? -4.061 33.546 36.449 1.00 38.69 178 ARG A O 1
ATOM 1435 N N . ALA A 1 179 ? -3.468 33.204 34.314 1.00 40.84 179 ALA A N 1
ATOM 1436 C CA . ALA A 1 179 ? -4.151 34.332 33.682 1.00 40.84 179 ALA A CA 1
ATOM 1437 C C . ALA A 1 179 ? -4.617 33.875 32.288 1.00 40.84 179 ALA A C 1
ATOM 1439 O O . ALA A 1 179 ? -3.890 33.148 31.614 1.00 40.84 179 ALA A O 1
ATOM 1440 N N . ALA A 1 180 ? -5.833 34.245 31.899 1.00 36.50 180 ALA A N 1
ATOM 1441 C CA . ALA A 1 180 ? -6.351 34.095 30.544 1.00 36.50 180 ALA A CA 1
ATOM 1442 C C . ALA A 1 180 ? -7.214 35.325 30.256 1.00 36.50 180 ALA A C 1
ATOM 1444 O O . ALA A 1 180 ? -8.126 35.607 31.034 1.00 36.50 180 ALA A O 1
ATOM 1445 N N . PHE A 1 181 ? -6.870 36.033 29.186 1.00 41.66 181 PHE A N 1
ATOM 1446 C CA . PHE A 1 181 ? -7.589 37.123 28.533 1.00 41.66 181 PHE A CA 1
ATOM 1447 C C . PHE A 1 181 ? -7.094 37.170 27.084 1.00 41.66 181 PH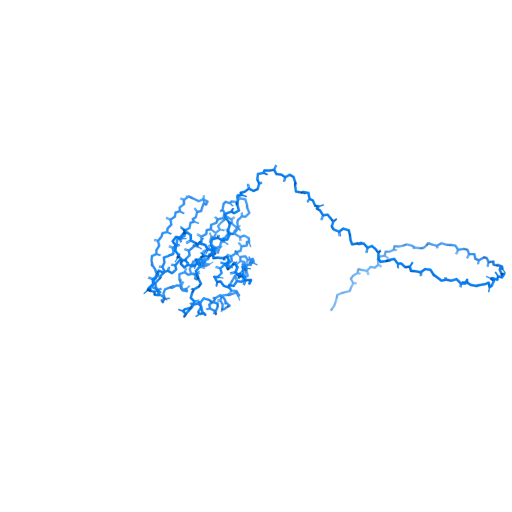E A C 1
ATOM 1449 O O . PHE A 1 181 ? -5.895 36.855 26.894 1.00 41.66 181 PHE A O 1
#